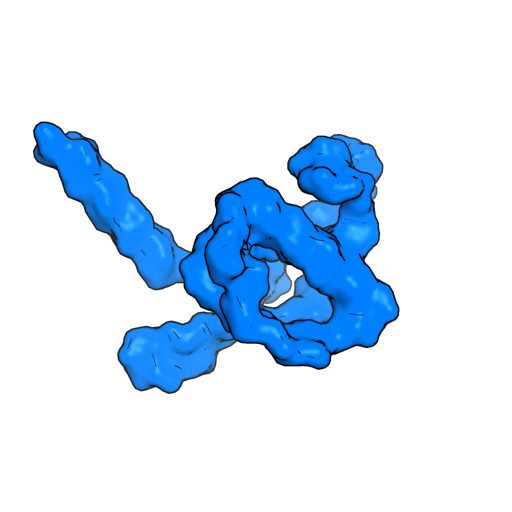Protein AF-A0A535FIF4-F1 (afdb_monomer_lite)

pLDDT: mean 92.01, std 7.75, range [62.53, 98.5]

Sequence (118 aa):
MIIDEPEMNLHPIAQVKIIEFLTTLVNAGLHILITTHSTYVVDHLGNLLEAYKCEKKDEIVDLFLLEREDSFIDQKLVSVYEVTENGTIENILGQNGDINWQTFSDVTEYVQRVHFEL

Structure (mmCIF, N/CA/C/O backbone):
data_AF-A0A535FIF4-F1
#
_entry.id   AF-A0A535FIF4-F1
#
loop_
_atom_site.group_PDB
_atom_site.id
_atom_site.type_symbol
_atom_site.label_atom_id
_atom_site.label_alt_id
_atom_site.label_comp_id
_atom_site.label_asym_id
_atom_site.label_entity_id
_atom_site.label_seq_id
_atom_site.pdbx_PDB_ins_code
_atom_site.Cartn_x
_atom_site.Cartn_y
_atom_site.Cartn_z
_atom_site.occupancy
_atom_site.B_iso_or_equiv
_atom_site.auth_seq_id
_atom_site.auth_comp_id
_atom_site.auth_asym_id
_atom_site.auth_atom_id
_atom_site.pdbx_PDB_model_num
ATOM 1 N N . MET A 1 1 ? -1.400 -16.429 -3.802 1.00 91.94 1 MET A N 1
ATOM 2 C CA . MET A 1 1 ? -2.007 -15.928 -5.056 1.00 91.94 1 MET A CA 1
ATOM 3 C C . MET A 1 1 ? -1.015 -14.964 -5.685 1.00 91.94 1 MET A C 1
ATOM 5 O O . MET A 1 1 ? -0.397 -14.226 -4.932 1.00 91.94 1 MET A O 1
ATOM 9 N N . ILE A 1 2 ? -0.810 -15.011 -7.001 1.00 96.38 2 ILE A N 1
ATOM 10 C CA . ILE A 1 2 ? 0.082 -14.086 -7.717 1.00 96.38 2 ILE A CA 1
ATOM 11 C C . ILE A 1 2 ? -0.765 -13.407 -8.791 1.00 96.38 2 ILE A C 1
ATOM 13 O O . ILE A 1 2 ? -1.460 -14.114 -9.523 1.00 96.38 2 ILE A O 1
ATOM 17 N N . ILE A 1 3 ? -0.757 -12.078 -8.836 1.00 96.44 3 ILE A N 1
ATOM 18 C CA . ILE A 1 3 ? -1.518 -11.283 -9.802 1.00 96.44 3 ILE A CA 1
ATOM 19 C C . ILE A 1 3 ? -0.542 -10.334 -10.486 1.00 96.44 3 ILE A C 1
ATOM 21 O O . ILE A 1 3 ? 0.123 -9.554 -9.813 1.00 96.44 3 ILE A O 1
ATOM 25 N N . ASP A 1 4 ? -0.447 -10.431 -11.805 1.00 96.19 4 ASP A N 1
ATOM 26 C CA . ASP A 1 4 ? 0.365 -9.515 -12.598 1.00 96.19 4 ASP A CA 1
ATOM 27 C C . ASP A 1 4 ? -0.475 -8.279 -12.932 1.00 96.19 4 ASP A C 1
ATOM 29 O O . ASP A 1 4 ? -1.605 -8.446 -13.397 1.00 96.19 4 ASP A O 1
ATOM 33 N N . GLU A 1 5 ? 0.040 -7.085 -12.632 1.00 95.88 5 GLU A N 1
ATOM 34 C CA . GLU A 1 5 ? -0.588 -5.781 -12.908 1.00 95.88 5 GLU A CA 1
ATOM 35 C C . GLU A 1 5 ? -2.117 -5.766 -12.672 1.00 95.88 5 GLU A C 1
ATOM 37 O O . GLU A 1 5 ? -2.902 -5.637 -13.623 1.00 95.88 5 GLU A O 1
ATOM 42 N N . PRO A 1 6 ? -2.598 -5.913 -11.417 1.00 95.69 6 PRO A N 1
ATOM 43 C CA . PRO A 1 6 ? -4.034 -5.919 -11.108 1.00 95.69 6 PRO A CA 1
ATOM 44 C C . PRO A 1 6 ? -4.767 -4.648 -11.574 1.00 95.69 6 PRO A C 1
ATOM 46 O O . PRO A 1 6 ? -5.993 -4.644 -11.688 1.00 95.69 6 PRO A O 1
ATOM 49 N N . GLU A 1 7 ? -4.033 -3.567 -11.836 1.00 95.69 7 GLU A N 1
ATOM 50 C CA . GLU A 1 7 ? -4.513 -2.302 -12.373 1.00 95.69 7 GLU A CA 1
ATOM 51 C C . GLU A 1 7 ? -4.757 -2.289 -13.889 1.00 95.69 7 GLU A C 1
ATOM 53 O O . GLU A 1 7 ? -5.339 -1.321 -14.393 1.00 95.69 7 GLU A O 1
ATOM 58 N N . MET A 1 8 ? -4.297 -3.297 -14.638 1.00 94.25 8 MET A N 1
ATOM 59 C CA . MET A 1 8 ? -4.269 -3.228 -16.098 1.00 94.25 8 MET A CA 1
ATOM 60 C C . MET A 1 8 ? -5.685 -3.034 -16.665 1.00 94.25 8 MET A C 1
ATOM 62 O O . MET A 1 8 ? -6.604 -3.807 -16.399 1.00 94.25 8 MET A O 1
ATOM 66 N N . ASN A 1 9 ? -5.861 -1.992 -17.485 1.00 94.56 9 ASN A N 1
ATOM 67 C CA . ASN A 1 9 ? -7.144 -1.535 -18.048 1.00 94.56 9 ASN A CA 1
ATOM 68 C C . ASN A 1 9 ? -8.167 -0.964 -17.042 1.00 94.56 9 ASN A C 1
ATOM 70 O O . ASN A 1 9 ? -9.303 -0.678 -17.432 1.00 94.56 9 ASN A O 1
ATOM 74 N N . LEU A 1 10 ? -7.801 -0.756 -15.774 1.00 94.94 10 LEU A N 1
ATOM 75 C CA . LEU A 1 10 ? -8.672 -0.114 -14.792 1.00 94.94 10 LEU A CA 1
ATOM 76 C C . LEU A 1 10 ? -8.533 1.410 -14.824 1.00 94.94 10 LEU A C 1
ATOM 78 O O . LEU A 1 10 ? -7.434 1.964 -14.878 1.00 94.94 10 LEU A O 1
ATOM 82 N N . HIS A 1 11 ? -9.671 2.098 -14.708 1.00 96.38 11 HIS A N 1
ATOM 83 C CA . HIS A 1 11 ? -9.698 3.531 -14.415 1.00 96.38 11 HIS A CA 1
ATOM 84 C C . HIS A 1 11 ? -8.964 3.811 -13.087 1.00 96.38 11 HIS A C 1
ATOM 86 O O . HIS A 1 11 ? -9.119 3.000 -12.171 1.00 96.38 11 HIS A O 1
ATOM 92 N N . PRO A 1 12 ? -8.258 4.949 -12.907 1.00 94.12 12 PRO A N 1
ATOM 93 C CA . PRO A 1 12 ? -7.493 5.241 -11.687 1.00 94.12 12 PRO A CA 1
ATOM 94 C C . PRO A 1 12 ? -8.251 4.976 -10.381 1.00 94.12 12 PRO A C 1
ATOM 96 O O . PRO A 1 12 ? -7.760 4.285 -9.497 1.00 94.12 12 PRO A O 1
ATOM 99 N N . ILE A 1 13 ? -9.513 5.411 -10.296 1.00 96.94 13 ILE A N 1
ATOM 100 C CA . ILE A 1 13 ? -10.350 5.169 -9.107 1.00 96.94 13 ILE A CA 1
ATOM 101 C C . ILE A 1 13 ? -10.581 3.677 -8.802 1.00 96.94 13 ILE A C 1
ATOM 103 O O . ILE A 1 13 ? -10.747 3.290 -7.651 1.00 96.94 13 ILE A O 1
ATOM 107 N N . ALA A 1 14 ? -10.613 2.827 -9.828 1.00 97.62 14 ALA A N 1
ATOM 108 C CA . ALA A 1 14 ? -10.759 1.387 -9.666 1.00 97.62 14 ALA A CA 1
ATOM 109 C C . ALA A 1 14 ? -9.434 0.726 -9.255 1.00 97.62 14 ALA A C 1
ATOM 111 O O . ALA A 1 14 ? -9.475 -0.262 -8.529 1.00 97.62 14 ALA A O 1
ATOM 112 N N . GLN A 1 15 ? -8.287 1.299 -9.641 1.00 97.56 15 GLN A N 1
ATOM 113 C CA . GLN A 1 15 ? -6.967 0.878 -9.150 1.00 97.56 15 GLN A CA 1
ATOM 114 C C . GLN A 1 15 ? -6.861 1.094 -7.634 1.00 97.56 15 GLN A C 1
ATOM 116 O O . GLN A 1 15 ? -6.454 0.205 -6.900 1.00 97.56 15 GLN A O 1
ATOM 121 N N . VAL A 1 16 ? -7.342 2.235 -7.142 1.00 97.81 16 VAL A N 1
ATOM 122 C CA . VAL A 1 16 ? -7.413 2.519 -5.700 1.00 97.81 16 VAL A CA 1
ATOM 123 C C . VAL A 1 16 ? -8.328 1.509 -4.987 1.00 97.81 16 VAL A C 1
ATOM 125 O O . VAL A 1 16 ? -7.926 0.884 -4.007 1.00 97.81 16 VAL A O 1
ATOM 128 N N . LYS A 1 17 ? -9.532 1.259 -5.528 1.00 98.06 17 LYS A N 1
ATOM 129 C CA . LYS A 1 17 ? -10.485 0.284 -4.957 1.00 98.06 17 LYS A CA 1
ATOM 130 C C . LYS A 1 17 ? -9.951 -1.144 -4.905 1.00 98.06 17 LYS A C 1
ATOM 132 O O . LYS A 1 17 ? -10.239 -1.853 -3.942 1.00 98.06 17 LYS A O 1
ATOM 137 N N . ILE A 1 18 ? -9.234 -1.600 -5.937 1.00 97.75 18 ILE A N 1
ATOM 138 C CA . ILE A 1 18 ? -8.726 -2.976 -5.946 1.00 97.75 18 ILE A CA 1
ATOM 139 C C . ILE A 1 18 ? -7.663 -3.171 -4.865 1.00 97.75 18 ILE A C 1
ATOM 141 O O . ILE A 1 18 ? -7.636 -4.236 -4.259 1.00 97.75 18 ILE A O 1
ATOM 145 N N . ILE A 1 19 ? -6.864 -2.151 -4.542 1.00 98.00 19 ILE A N 1
ATOM 146 C CA . ILE A 1 19 ? -5.892 -2.243 -3.448 1.00 98.00 19 ILE A CA 1
ATOM 147 C C . ILE A 1 19 ? -6.579 -2.362 -2.091 1.00 98.00 19 ILE A C 1
ATOM 149 O O . ILE A 1 19 ? -6.221 -3.268 -1.345 1.00 98.00 19 ILE A O 1
ATOM 153 N N . GLU A 1 20 ? -7.614 -1.564 -1.811 1.00 98.50 20 GLU A N 1
ATOM 154 C CA . GLU A 1 20 ? -8.404 -1.719 -0.576 1.00 98.50 20 GLU A CA 1
ATOM 155 C C . GLU A 1 20 ? -9.002 -3.128 -0.457 1.00 98.50 20 GLU A C 1
ATOM 157 O O . GLU A 1 20 ? -8.995 -3.740 0.607 1.00 98.50 20 GLU A O 1
ATOM 162 N N . PHE A 1 21 ? -9.487 -3.682 -1.571 1.00 98.31 21 PHE A N 1
ATOM 163 C CA . PHE A 1 21 ? -10.010 -5.043 -1.588 1.00 98.31 21 PHE A CA 1
ATOM 164 C C . PHE A 1 21 ? -8.917 -6.090 -1.325 1.00 98.31 21 PHE A C 1
ATOM 166 O O . PHE A 1 21 ? -9.118 -7.014 -0.535 1.00 98.31 21 PHE A O 1
ATOM 173 N N . LEU A 1 22 ? -7.757 -5.965 -1.973 1.00 98.25 22 LEU A N 1
ATOM 174 C CA . LEU A 1 22 ? -6.647 -6.900 -1.799 1.00 98.25 22 LEU A CA 1
ATOM 175 C C . LEU A 1 22 ? -6.094 -6.857 -0.370 1.00 98.25 22 LEU A C 1
ATOM 177 O O . LEU A 1 22 ? -5.817 -7.918 0.188 1.00 98.25 22 LEU A O 1
ATOM 181 N N . THR A 1 23 ? -5.980 -5.684 0.256 1.00 98.31 23 THR A N 1
ATOM 182 C CA . THR A 1 23 ? -5.534 -5.585 1.653 1.00 98.31 23 THR A CA 1
ATOM 183 C C . THR A 1 23 ? -6.550 -6.184 2.621 1.00 98.31 23 THR A C 1
ATOM 185 O O . THR A 1 23 ? -6.144 -6.905 3.533 1.00 98.31 23 THR A O 1
ATOM 188 N N . THR A 1 24 ? -7.858 -6.024 2.379 1.00 98.44 24 THR A N 1
ATOM 189 C CA . THR A 1 24 ? -8.897 -6.751 3.132 1.00 98.44 24 THR A CA 1
ATOM 190 C C . THR A 1 24 ? -8.704 -8.268 3.037 1.00 98.44 24 THR A C 1
ATOM 192 O O . THR A 1 24 ? -8.811 -8.974 4.040 1.00 98.44 24 THR A O 1
ATOM 195 N N . LEU A 1 25 ? -8.370 -8.799 1.855 1.00 98.19 25 LEU A N 1
ATOM 196 C CA . LEU A 1 25 ? -8.077 -10.228 1.697 1.00 98.19 25 LEU A CA 1
ATOM 197 C C . LEU A 1 25 ? -6.812 -10.654 2.455 1.00 98.19 25 LEU A C 1
ATOM 199 O O . LEU A 1 25 ? -6.798 -11.730 3.057 1.00 98.19 25 LEU A O 1
ATOM 203 N N . VAL A 1 26 ? -5.763 -9.828 2.454 1.00 98.25 26 VAL A N 1
ATOM 204 C CA . VAL A 1 26 ? -4.538 -10.098 3.223 1.00 98.25 26 VAL A CA 1
ATOM 205 C C . VAL A 1 26 ? -4.830 -10.133 4.721 1.00 98.25 26 VAL A C 1
ATOM 207 O O . VAL A 1 26 ? -4.429 -11.080 5.397 1.00 98.25 26 VAL A O 1
ATOM 210 N N . ASN A 1 27 ? -5.613 -9.180 5.229 1.00 98.19 27 ASN A N 1
ATOM 211 C CA . ASN A 1 27 ? -6.072 -9.163 6.619 1.00 98.19 27 ASN A CA 1
ATOM 212 C C . ASN A 1 27 ? -6.932 -10.390 6.974 1.00 98.19 27 ASN A C 1
ATOM 214 O O . ASN A 1 27 ? -6.900 -10.863 8.109 1.00 98.19 27 ASN A O 1
ATOM 218 N N . ALA A 1 28 ? -7.644 -10.967 6.000 1.00 97.75 28 ALA A N 1
ATOM 219 C CA . ALA A 1 28 ? -8.368 -12.231 6.151 1.00 97.75 28 ALA A CA 1
ATOM 220 C C . ALA A 1 28 ? -7.467 -13.488 6.082 1.00 97.75 28 ALA A C 1
ATOM 222 O O . ALA A 1 28 ? -7.968 -14.612 6.171 1.00 97.75 28 ALA A O 1
ATOM 223 N N . GLY A 1 29 ? -6.148 -13.324 5.940 1.00 97.56 29 GLY A N 1
ATOM 224 C CA . GLY A 1 29 ? -5.153 -14.399 5.964 1.00 97.56 29 GLY A CA 1
ATOM 225 C C . GLY A 1 29 ? -4.678 -14.879 4.591 1.00 97.56 29 GLY A C 1
ATOM 226 O O . GLY A 1 29 ? -4.013 -15.914 4.509 1.00 97.56 29 GLY A O 1
ATOM 227 N N . LEU A 1 30 ? -5.007 -14.177 3.500 1.00 98.00 30 LEU A N 1
ATOM 228 C CA . LEU A 1 30 ? -4.505 -14.535 2.173 1.00 98.00 30 LEU A CA 1
ATOM 229 C C . LEU A 1 30 ? -3.099 -13.972 1.942 1.00 98.00 30 LEU A C 1
ATOM 231 O O . LEU A 1 30 ? -2.815 -12.809 2.192 1.00 98.00 30 LEU A O 1
ATOM 235 N N . HIS A 1 31 ? -2.231 -14.789 1.349 1.00 97.62 31 HIS A N 1
ATOM 236 C CA . HIS A 1 31 ? -0.931 -14.336 0.861 1.00 97.62 31 HIS A CA 1
ATOM 237 C C . HIS A 1 31 ? -1.031 -13.971 -0.623 1.00 97.62 31 HIS A C 1
ATOM 239 O O . HIS A 1 31 ? -1.307 -14.835 -1.473 1.00 97.62 31 HIS A O 1
ATOM 245 N N . ILE A 1 32 ? -0.806 -12.695 -0.929 1.00 97.81 32 ILE A N 1
ATOM 246 C CA . ILE A 1 32 ? -0.932 -12.120 -2.269 1.00 97.81 32 ILE A CA 1
ATOM 247 C C . ILE A 1 32 ? 0.405 -11.491 -2.659 1.00 97.81 32 ILE A C 1
ATOM 249 O O . ILE A 1 32 ? 0.997 -10.753 -1.880 1.00 97.81 32 ILE A O 1
ATOM 253 N N . LEU A 1 33 ? 0.874 -11.806 -3.863 1.00 97.81 33 LEU A N 1
ATOM 254 C CA . LEU A 1 33 ? 1.987 -11.131 -4.519 1.00 97.81 33 LEU A CA 1
ATOM 255 C C . LEU A 1 33 ? 1.430 -10.400 -5.738 1.00 97.81 33 LEU A C 1
ATOM 257 O O . LEU A 1 33 ? 0.738 -11.024 -6.546 1.00 97.81 33 LEU A O 1
ATOM 261 N N . ILE A 1 34 ? 1.739 -9.111 -5.860 1.00 97.31 34 ILE A N 1
ATOM 262 C CA . ILE A 1 34 ? 1.376 -8.299 -7.021 1.00 97.31 34 ILE A CA 1
ATOM 263 C C . ILE A 1 34 ? 2.613 -7.645 -7.628 1.00 97.31 34 ILE A C 1
ATOM 265 O O . ILE A 1 34 ? 3.575 -7.351 -6.918 1.00 97.31 34 ILE A O 1
ATOM 269 N N . THR A 1 35 ? 2.568 -7.413 -8.930 1.00 95.69 35 THR A N 1
ATOM 270 C CA . THR A 1 35 ? 3.447 -6.485 -9.650 1.00 95.69 35 THR A CA 1
ATOM 271 C C . THR A 1 35 ? 2.624 -5.257 -10.013 1.00 95.69 35 THR A C 1
ATOM 273 O O . THR A 1 35 ? 1.412 -5.356 -10.191 1.00 95.69 35 THR A O 1
ATOM 276 N N . THR A 1 36 ? 3.250 -4.087 -10.067 1.00 93.94 36 THR A N 1
ATOM 277 C CA . THR A 1 36 ? 2.549 -2.859 -10.441 1.00 93.94 36 THR A CA 1
ATOM 278 C C . THR A 1 36 ? 3.527 -1.834 -10.993 1.00 93.94 36 THR A C 1
ATOM 280 O O . THR A 1 36 ? 4.674 -1.749 -10.548 1.00 93.94 36 THR A O 1
ATOM 283 N N . HIS A 1 37 ? 3.047 -1.034 -11.938 1.00 90.06 37 HIS A N 1
ATOM 284 C CA . HIS A 1 37 ? 3.697 0.202 -12.380 1.00 90.06 37 HIS A CA 1
ATOM 285 C C . HIS A 1 37 ? 2.882 1.443 -11.988 1.00 90.06 37 HIS A C 1
ATOM 287 O O . HIS A 1 37 ? 3.218 2.563 -12.376 1.00 90.06 37 HIS A O 1
ATOM 293 N N . SER A 1 38 ? 1.788 1.256 -11.247 1.00 91.12 38 SER A N 1
ATOM 294 C CA . SER A 1 38 ? 0.858 2.315 -10.889 1.00 91.12 38 SER A CA 1
ATOM 295 C C . SER A 1 38 ? 1.276 3.022 -9.608 1.00 91.12 38 SER A C 1
ATOM 297 O O . SER A 1 38 ? 1.280 2.440 -8.523 1.00 91.12 38 SER A O 1
ATOM 299 N N . THR A 1 39 ? 1.524 4.326 -9.715 1.00 89.00 39 THR A N 1
ATOM 300 C CA . THR A 1 39 ? 1.720 5.181 -8.538 1.00 89.00 39 THR A CA 1
ATOM 301 C C . THR A 1 39 ? 0.472 5.213 -7.660 1.00 89.00 39 THR A C 1
ATOM 303 O O . THR A 1 39 ? 0.592 5.177 -6.444 1.00 89.00 39 THR A O 1
ATOM 306 N N . TYR A 1 40 ? -0.734 5.146 -8.242 1.00 93.00 40 TYR A N 1
ATOM 307 C CA . TYR A 1 40 ? -1.981 5.094 -7.470 1.00 93.00 40 TYR A CA 1
ATOM 308 C C . TYR A 1 40 ? -2.048 3.883 -6.537 1.00 93.00 40 TYR A C 1
ATOM 310 O O . TYR A 1 40 ? -2.593 3.988 -5.441 1.00 93.00 40 TYR A O 1
ATOM 318 N N . VAL A 1 41 ? -1.510 2.736 -6.965 1.00 95.06 41 VAL A N 1
ATOM 319 C CA . VAL A 1 41 ? -1.460 1.522 -6.142 1.00 95.06 41 VAL A CA 1
ATOM 320 C C . VAL A 1 41 ? -0.528 1.719 -4.951 1.00 95.06 41 VAL A C 1
ATOM 322 O O . VAL A 1 41 ? -0.907 1.434 -3.816 1.00 95.06 41 VAL A O 1
ATOM 325 N N . VAL A 1 42 ? 0.678 2.217 -5.212 1.00 93.56 42 VAL A N 1
ATOM 326 C CA . VAL A 1 42 ? 1.727 2.403 -4.204 1.00 93.56 42 VAL A CA 1
ATOM 327 C C . VAL A 1 42 ? 1.339 3.487 -3.201 1.00 93.56 42 VAL A C 1
ATOM 329 O O . VAL A 1 42 ? 1.381 3.249 -1.994 1.00 93.56 42 VAL A O 1
ATOM 332 N N . ASP A 1 43 ? 0.907 4.649 -3.689 1.00 92.69 43 ASP A N 1
ATOM 333 C CA . ASP A 1 43 ? 0.512 5.787 -2.858 1.00 92.69 43 ASP A CA 1
ATOM 334 C C . ASP A 1 43 ? -0.669 5.409 -1.959 1.00 92.69 43 ASP A C 1
ATOM 336 O O . ASP A 1 43 ? -0.680 5.706 -0.762 1.00 92.69 43 ASP A O 1
ATOM 340 N N . HIS A 1 44 ? -1.655 4.689 -2.508 1.00 96.44 44 HIS A N 1
ATOM 341 C CA . HIS A 1 44 ? -2.812 4.274 -1.720 1.00 96.44 44 HIS A CA 1
ATOM 342 C C . HIS A 1 44 ? -2.498 3.155 -0.730 1.00 96.44 44 HIS A C 1
ATOM 344 O O . HIS A 1 44 ? -3.049 3.147 0.368 1.00 96.44 44 HIS A O 1
ATOM 350 N N . LEU A 1 45 ? -1.573 2.248 -1.055 1.00 97.19 45 LEU A N 1
ATOM 351 C CA . LEU A 1 45 ? -1.034 1.314 -0.066 1.00 97.19 45 LEU A CA 1
ATOM 352 C C . LEU A 1 45 ? -0.399 2.074 1.110 1.00 97.19 45 LEU A C 1
ATOM 354 O O . LEU A 1 45 ? -0.632 1.707 2.262 1.00 97.19 45 LEU A O 1
ATOM 358 N N . GLY A 1 46 ? 0.325 3.163 0.836 1.00 95.69 46 GLY A N 1
ATOM 359 C CA . GLY A 1 46 ? 0.826 4.091 1.854 1.00 95.69 46 GLY A CA 1
ATOM 360 C C . GLY A 1 46 ? -0.291 4.666 2.732 1.00 95.69 46 GLY A C 1
ATOM 361 O O . GLY A 1 46 ? -0.211 4.591 3.958 1.00 95.69 46 GLY A O 1
ATOM 362 N N . ASN A 1 47 ? -1.381 5.153 2.129 1.00 96.31 47 ASN A N 1
ATOM 363 C CA . ASN A 1 47 ? -2.543 5.657 2.875 1.00 96.31 47 ASN A CA 1
ATOM 364 C C . ASN A 1 47 ? -3.157 4.593 3.799 1.00 96.31 47 ASN A C 1
ATOM 366 O O . ASN A 1 47 ? -3.520 4.897 4.934 1.00 96.31 47 ASN A O 1
ATOM 370 N N . LEU A 1 48 ? -3.259 3.343 3.337 1.00 97.81 48 LEU A N 1
ATOM 371 C CA . LEU A 1 48 ? -3.803 2.231 4.127 1.00 97.81 48 LEU A CA 1
ATOM 372 C C . LEU A 1 48 ? -2.890 1.844 5.300 1.00 97.81 48 LEU A C 1
ATOM 374 O O . LEU A 1 48 ? -3.389 1.494 6.373 1.00 97.81 48 LEU A O 1
ATOM 378 N N . LEU A 1 49 ? -1.569 1.927 5.114 1.00 97.06 49 LEU A N 1
ATOM 379 C CA . LEU A 1 49 ? -0.575 1.729 6.174 1.00 97.06 49 LEU A CA 1
ATOM 380 C C . LEU A 1 49 ? -0.652 2.838 7.233 1.00 97.06 49 LEU A C 1
ATOM 382 O O . LEU A 1 49 ? -0.570 2.555 8.429 1.00 97.06 49 LEU A O 1
ATOM 386 N N . GLU A 1 50 ? -0.821 4.095 6.817 1.00 95.88 50 GLU A N 1
ATOM 387 C CA . GLU A 1 50 ? -1.008 5.229 7.731 1.00 95.88 50 GLU A CA 1
ATOM 388 C C . GLU A 1 50 ? -2.333 5.130 8.494 1.00 95.88 50 GLU A C 1
ATOM 390 O O . GLU A 1 50 ? -2.353 5.250 9.721 1.00 95.88 50 GLU A O 1
ATOM 395 N N . ALA A 1 51 ? -3.431 4.804 7.808 1.00 97.00 51 ALA A N 1
ATOM 396 C CA . ALA A 1 51 ? -4.740 4.625 8.432 1.00 97.00 51 ALA A CA 1
ATOM 397 C C . ALA A 1 51 ? -4.742 3.523 9.500 1.00 97.00 51 ALA A C 1
ATOM 399 O O . ALA A 1 51 ? -5.399 3.653 10.535 1.00 97.00 51 ALA A O 1
ATOM 400 N N . TYR A 1 52 ? -3.948 2.464 9.314 1.00 97.12 52 TYR A N 1
ATOM 401 C CA . TYR A 1 52 ? -3.798 1.418 10.323 1.00 97.12 52 TYR A CA 1
ATOM 402 C C . TYR A 1 52 ? -3.194 1.931 11.643 1.00 97.12 52 TYR A C 1
ATOM 404 O O . TYR A 1 52 ? -3.523 1.399 12.710 1.00 97.12 52 TYR A O 1
ATOM 412 N N . LYS A 1 53 ? -2.345 2.967 11.591 1.00 94.62 53 LYS A N 1
ATOM 413 C CA . LYS A 1 53 ? -1.688 3.578 12.761 1.00 94.62 53 LYS A CA 1
ATOM 414 C C . LYS A 1 53 ? -2.562 4.616 13.465 1.00 94.62 53 LYS A C 1
ATOM 416 O O . LYS A 1 53 ? -2.276 4.959 14.611 1.00 94.62 53 LYS A O 1
ATOM 421 N N . CYS A 1 54 ? -3.608 5.124 12.815 1.00 94.88 54 CYS A N 1
ATOM 422 C CA . CYS A 1 54 ? -4.510 6.100 13.416 1.00 94.88 54 CYS A CA 1
ATOM 423 C C . CYS A 1 54 ? -5.293 5.499 14.596 1.00 94.88 54 CYS A C 1
ATOM 425 O O . CYS A 1 54 ? -5.807 4.386 14.517 1.00 94.88 54 CYS A O 1
ATOM 427 N N . GLU A 1 55 ? -5.436 6.262 15.686 1.00 93.12 55 GLU A N 1
ATOM 428 C CA . GLU A 1 55 ? -6.223 5.840 16.858 1.00 93.12 55 GLU A CA 1
ATOM 429 C C . GLU A 1 55 ? -7.739 5.891 16.599 1.00 93.12 55 GLU A C 1
ATOM 431 O O . GLU A 1 55 ? -8.492 5.072 17.116 1.00 93.12 55 GLU A O 1
ATOM 436 N N . LYS A 1 56 ? -8.189 6.852 15.785 1.00 94.00 56 LYS A N 1
ATOM 437 C CA . LYS A 1 56 ? -9.603 7.137 15.493 1.00 94.00 56 LYS A CA 1
ATOM 438 C C . LYS A 1 56 ? -9.997 6.628 14.105 1.00 94.00 56 LYS A C 1
ATOM 440 O O . LYS A 1 56 ? -10.348 7.412 13.229 1.00 94.00 56 LYS A O 1
ATOM 445 N N . LYS A 1 57 ? -9.902 5.316 13.890 1.00 93.25 57 LYS A N 1
ATOM 446 C CA . LYS A 1 57 ? -10.175 4.685 12.583 1.00 93.25 57 LYS A CA 1
ATOM 447 C C . LYS A 1 57 ? -11.601 4.927 12.088 1.00 93.25 57 LYS A C 1
ATOM 449 O O . LYS A 1 57 ? -11.791 5.226 10.913 1.00 93.25 57 LYS A O 1
ATOM 454 N N . ASP A 1 58 ? -12.566 4.913 13.004 1.00 91.62 58 ASP A N 1
ATOM 455 C CA . ASP A 1 58 ? -13.974 5.205 12.713 1.00 91.62 58 ASP A CA 1
ATOM 456 C C . ASP A 1 58 ? -14.202 6.617 12.140 1.00 91.62 58 ASP A C 1
ATOM 458 O O . ASP A 1 58 ? -15.173 6.833 11.424 1.00 91.62 58 ASP A O 1
ATOM 462 N N . GLU A 1 59 ? -13.325 7.586 12.442 1.00 94.38 59 GLU A N 1
ATOM 463 C CA . GLU A 1 59 ? -13.444 8.974 11.962 1.00 94.38 59 GLU A CA 1
ATOM 464 C C . GLU A 1 59 ? -12.848 9.184 10.561 1.00 94.38 59 GLU A C 1
ATOM 466 O O . GLU A 1 59 ? -13.036 10.253 9.989 1.00 94.38 59 GLU A O 1
ATOM 471 N N . ILE A 1 60 ? -12.094 8.210 10.036 1.00 96.50 60 ILE A N 1
ATOM 472 C CA . ILE A 1 60 ? -11.401 8.320 8.740 1.00 96.50 60 ILE A CA 1
ATOM 473 C C . ILE A 1 60 ? -11.861 7.280 7.719 1.00 96.50 60 ILE A C 1
ATOM 475 O O . ILE A 1 60 ? -11.443 7.337 6.566 1.00 96.50 60 ILE A O 1
ATOM 479 N N . VAL A 1 61 ? -12.674 6.302 8.126 1.00 96.75 61 VAL A N 1
ATOM 480 C CA . VAL A 1 61 ? -13.088 5.183 7.267 1.00 96.75 61 VAL A CA 1
ATOM 481 C C . VAL A 1 61 ? -13.869 5.644 6.035 1.00 96.75 61 VAL A C 1
ATOM 483 O O . VAL A 1 61 ? -13.720 5.062 4.965 1.00 96.75 61 VAL A O 1
ATOM 486 N N . ASP A 1 62 ? -14.631 6.728 6.159 1.00 96.75 62 ASP A N 1
ATOM 487 C CA . ASP A 1 62 ? -15.421 7.360 5.099 1.00 96.75 62 ASP A CA 1
ATOM 488 C C . ASP A 1 62 ? -14.574 8.116 4.058 1.00 96.75 62 ASP A C 1
ATOM 490 O O . ASP A 1 62 ? -15.073 8.471 2.990 1.00 96.75 62 ASP A O 1
ATOM 494 N N . LEU A 1 63 ? -13.279 8.327 4.324 1.00 96.88 63 LEU A N 1
ATOM 495 C CA . LEU A 1 63 ? -12.329 8.865 3.343 1.00 96.88 63 LEU A CA 1
ATOM 496 C C . LEU A 1 63 ? -11.902 7.818 2.298 1.00 96.88 63 LEU A C 1
ATOM 498 O O . LEU A 1 63 ? -11.377 8.186 1.245 1.00 96.88 63 LEU A O 1
ATOM 502 N N . PHE A 1 64 ? -12.104 6.527 2.582 1.00 97.44 64 PHE A N 1
ATOM 503 C CA . PHE A 1 64 ? -11.704 5.404 1.730 1.00 97.44 64 PHE A CA 1
ATOM 504 C C . PHE A 1 64 ? -12.855 4.931 0.842 1.00 97.44 64 PHE A C 1
ATOM 506 O O . PHE A 1 64 ? -14.028 5.065 1.177 1.00 97.44 64 PHE A O 1
ATOM 513 N N . LEU A 1 65 ? -12.540 4.349 -0.315 1.00 97.56 65 LEU A N 1
ATOM 514 C CA . LEU A 1 65 ? -13.531 4.110 -1.368 1.00 97.56 65 LEU A CA 1
ATOM 515 C C . LEU A 1 65 ? -14.466 2.928 -1.107 1.00 97.56 65 LEU A C 1
ATOM 517 O O . LEU A 1 65 ? -15.551 2.874 -1.695 1.00 97.56 65 LEU A O 1
ATOM 521 N N . LEU A 1 66 ? -14.024 1.949 -0.323 1.00 97.56 66 LEU A N 1
ATOM 522 C CA . LEU A 1 66 ? -14.840 0.834 0.142 1.00 97.56 66 LEU A CA 1
ATOM 523 C C . LEU A 1 66 ? -15.489 1.123 1.495 1.00 97.56 66 LEU A C 1
ATOM 525 O O . LEU A 1 66 ? -16.384 0.372 1.873 1.00 97.56 66 LEU A O 1
ATOM 529 N N . GLU A 1 67 ? -15.060 2.178 2.195 1.00 97.25 67 GLU A N 1
ATOM 530 C CA . GLU A 1 67 ? -15.538 2.542 3.533 1.00 97.25 67 GLU A CA 1
ATOM 531 C C . GLU A 1 67 ? -15.399 1.376 4.531 1.00 97.25 67 GLU A C 1
ATOM 533 O O . GLU A 1 67 ? -16.325 1.014 5.261 1.00 97.25 67 GLU A O 1
ATOM 538 N N . ARG A 1 68 ? -14.223 0.731 4.535 1.00 96.50 68 ARG A N 1
ATOM 539 C CA . ARG A 1 68 ? -13.944 -0.455 5.356 1.00 96.50 68 ARG A CA 1
ATOM 540 C C . ARG A 1 68 ? -12.676 -0.308 6.181 1.00 96.50 68 ARG A C 1
ATOM 542 O O . ARG A 1 68 ? -11.580 -0.302 5.629 1.00 96.50 68 ARG A O 1
ATOM 549 N N . GLU A 1 69 ? -12.815 -0.327 7.504 1.00 96.56 69 GLU A N 1
ATOM 550 C CA . GLU A 1 69 ? -11.665 -0.334 8.419 1.00 96.56 69 GLU A CA 1
ATOM 551 C C . GLU A 1 69 ? -10.786 -1.579 8.221 1.00 96.56 69 GLU A C 1
ATOM 553 O O . GLU A 1 69 ? -9.564 -1.502 8.307 1.00 96.56 69 GLU A O 1
ATOM 558 N N . ASP A 1 70 ? -11.380 -2.728 7.885 1.00 96.94 70 ASP A N 1
ATOM 559 C CA . ASP A 1 70 ? -10.632 -3.971 7.662 1.00 96.94 70 ASP A CA 1
ATOM 560 C C . ASP A 1 70 ? -9.796 -3.980 6.369 1.00 96.94 70 ASP A C 1
ATOM 562 O O . ASP A 1 70 ? -9.108 -4.964 6.096 1.00 96.94 70 ASP A O 1
ATOM 566 N N . SER A 1 71 ? -9.821 -2.898 5.585 1.00 97.62 71 SER A N 1
ATOM 567 C CA . SER A 1 71 ? -8.862 -2.650 4.502 1.00 97.62 71 SER A CA 1
ATOM 568 C C . SER A 1 71 ? -7.547 -2.031 4.996 1.00 97.62 71 SER A C 1
ATOM 570 O O . SER A 1 71 ? -6.533 -2.124 4.302 1.00 97.62 71 SER A O 1
ATOM 572 N N . PHE A 1 72 ? -7.523 -1.436 6.195 1.00 98.19 72 PHE A N 1
ATOM 573 C CA . PHE A 1 72 ? -6.317 -0.841 6.774 1.00 98.19 72 PHE A CA 1
ATOM 574 C C . PHE A 1 72 ? -5.347 -1.949 7.168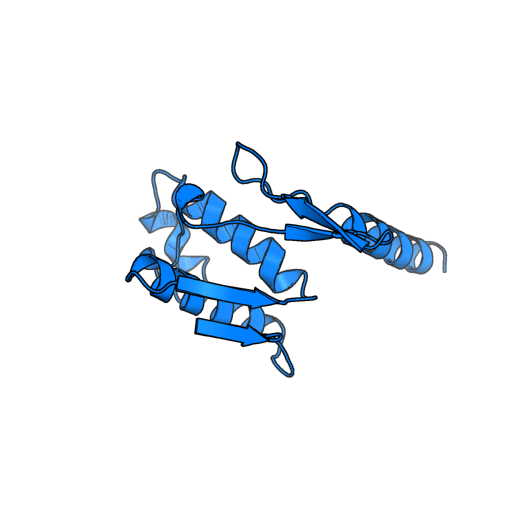 1.00 98.19 72 PHE A C 1
ATOM 576 O O . PHE A 1 72 ? -5.729 -2.911 7.838 1.00 98.19 72 PHE A O 1
ATOM 583 N N . ILE A 1 73 ? -4.087 -1.837 6.755 1.00 97.81 73 ILE A N 1
ATOM 584 C CA . ILE A 1 73 ? -3.148 -2.960 6.800 1.00 97.81 73 ILE A CA 1
ATOM 585 C C . ILE A 1 73 ? -1.949 -2.669 7.701 1.00 97.81 73 ILE A C 1
ATOM 587 O O . ILE A 1 73 ? -1.356 -1.595 7.646 1.00 97.81 73 ILE A O 1
ATOM 591 N N . ASP A 1 74 ? -1.585 -3.642 8.542 1.00 97.31 74 ASP A N 1
ATOM 592 C CA . ASP A 1 74 ? -0.371 -3.564 9.357 1.00 97.31 74 ASP A CA 1
ATOM 593 C C . ASP A 1 74 ? 0.856 -3.689 8.452 1.00 97.31 74 ASP A C 1
ATOM 595 O O . ASP A 1 74 ? 0.960 -4.616 7.644 1.00 97.31 74 ASP A O 1
ATOM 599 N N . GLN A 1 75 ? 1.834 -2.811 8.646 1.00 96.06 75 GLN A N 1
ATOM 600 C CA . GLN A 1 75 ? 3.116 -2.864 7.952 1.00 96.06 75 GLN A CA 1
ATOM 601 C C . GLN A 1 75 ? 3.803 -4.233 8.066 1.00 96.06 75 GLN A C 1
ATOM 603 O O . GLN A 1 75 ? 4.489 -4.659 7.142 1.00 96.06 75 GLN A O 1
ATOM 608 N N . LYS A 1 76 ? 3.594 -4.969 9.164 1.00 96.12 76 LYS A N 1
ATOM 609 C CA . LYS A 1 76 ? 4.154 -6.319 9.357 1.00 96.12 76 LYS A CA 1
ATOM 610 C C . LYS A 1 76 ? 3.648 -7.351 8.348 1.00 96.12 76 LYS A C 1
ATOM 612 O O . LYS A 1 76 ? 4.273 -8.399 8.204 1.00 96.12 76 LYS A O 1
ATOM 617 N N . LEU A 1 77 ? 2.513 -7.091 7.704 1.00 97.00 77 LEU A N 1
ATOM 618 C CA . LEU A 1 77 ? 1.908 -7.971 6.704 1.00 97.00 77 LEU A CA 1
ATOM 619 C C . LEU A 1 77 ? 2.327 -7.610 5.275 1.00 97.00 77 LEU A C 1
ATOM 621 O O . LEU A 1 77 ? 1.964 -8.319 4.338 1.00 97.00 77 LEU A O 1
ATOM 625 N N . VAL A 1 78 ? 3.083 -6.524 5.102 1.00 96.62 78 VAL A N 1
ATOM 626 C CA . VAL A 1 78 ? 3.399 -5.937 3.801 1.00 96.62 78 VAL A CA 1
ATOM 627 C C . VAL A 1 78 ? 4.907 -5.910 3.588 1.00 96.62 78 VAL A C 1
ATOM 629 O O . VAL A 1 78 ? 5.708 -5.728 4.501 1.00 96.62 78 VAL A O 1
ATOM 632 N N . SER A 1 79 ? 5.321 -6.103 2.344 1.00 95.44 79 SER A N 1
ATOM 633 C CA . SER A 1 79 ? 6.681 -5.831 1.893 1.00 95.44 79 SER A CA 1
ATOM 634 C C . SER A 1 79 ? 6.597 -5.2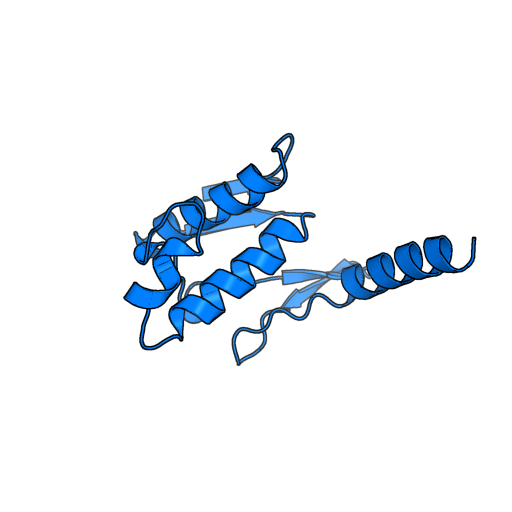46 0.493 1.00 95.44 79 SER A C 1
ATOM 636 O O . SER A 1 79 ? 5.806 -5.724 -0.320 1.00 95.44 79 SER A O 1
ATOM 638 N N . VAL A 1 80 ? 7.382 -4.204 0.229 1.00 95.19 80 VAL A N 1
ATOM 639 C CA . VAL A 1 80 ? 7.363 -3.480 -1.045 1.00 95.19 80 VAL A CA 1
ATOM 640 C C . VAL A 1 80 ? 8.774 -3.471 -1.602 1.00 95.19 80 VAL A C 1
ATOM 642 O O . VAL A 1 80 ? 9.718 -3.110 -0.899 1.00 95.19 80 VAL A O 1
ATOM 645 N N . TYR A 1 81 ? 8.914 -3.891 -2.854 1.00 93.88 81 TYR A N 1
ATOM 646 C CA . TYR A 1 81 ? 10.204 -4.010 -3.513 1.00 93.88 81 TYR A CA 1
ATOM 647 C C . TYR A 1 81 ? 10.200 -3.247 -4.832 1.00 93.88 81 TYR A C 1
ATOM 649 O O . TYR A 1 81 ? 9.253 -3.365 -5.607 1.00 93.88 81 TYR A O 1
ATOM 657 N N . GLU A 1 82 ? 11.278 -2.518 -5.092 1.00 91.44 82 GLU A N 1
ATOM 658 C CA . GLU A 1 82 ? 11.546 -1.873 -6.373 1.00 91.44 82 GLU A CA 1
ATOM 659 C C . GLU A 1 82 ? 12.615 -2.662 -7.129 1.00 91.44 82 GLU A C 1
ATOM 661 O O . GLU A 1 82 ? 13.588 -3.142 -6.541 1.00 91.44 82 GLU A O 1
ATOM 666 N N . V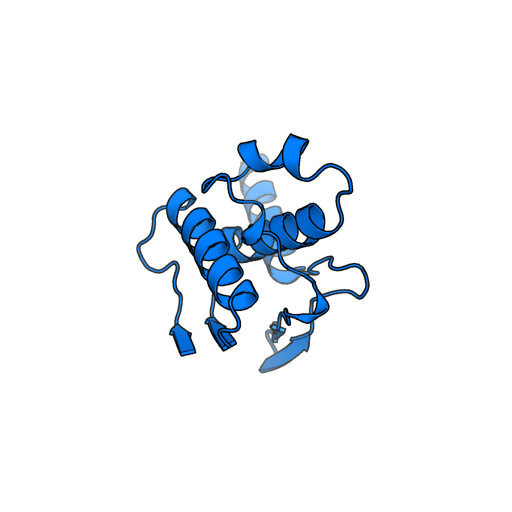AL A 1 83 ? 12.429 -2.791 -8.444 1.00 89.31 83 VAL A N 1
ATOM 667 C CA . VAL A 1 83 ? 13.475 -3.261 -9.354 1.00 89.31 83 VAL A CA 1
ATOM 668 C C . VAL A 1 83 ? 14.178 -2.031 -9.916 1.00 89.31 83 VAL A C 1
ATOM 670 O O . VAL A 1 83 ? 13.579 -1.273 -10.675 1.00 89.31 83 VAL A O 1
ATOM 673 N N . THR A 1 84 ? 15.437 -1.829 -9.537 1.00 85.00 84 THR A N 1
ATOM 674 C CA . THR A 1 84 ? 16.221 -0.662 -9.957 1.00 85.00 84 THR A CA 1
ATOM 675 C C . THR A 1 84 ? 16.637 -0.759 -11.426 1.00 85.00 84 THR A C 1
ATOM 677 O O . THR A 1 84 ? 16.643 -1.839 -12.024 1.00 85.00 84 THR A O 1
ATOM 680 N N . GLU A 1 85 ? 17.096 0.357 -11.998 1.00 80.81 85 GLU A N 1
ATOM 681 C CA . GLU A 1 85 ? 17.637 0.407 -13.367 1.00 80.81 85 GLU A CA 1
ATOM 682 C C . GLU A 1 85 ? 18.804 -0.571 -13.600 1.00 80.81 85 GLU A C 1
ATOM 684 O O . GLU A 1 85 ? 19.002 -1.064 -14.710 1.00 80.81 85 GLU A O 1
ATOM 689 N N . ASN A 1 86 ? 19.557 -0.899 -12.546 1.00 86.31 86 ASN A N 1
ATOM 690 C CA . ASN A 1 86 ? 20.680 -1.837 -12.608 1.00 86.31 86 ASN A CA 1
ATOM 691 C C . ASN A 1 86 ? 20.244 -3.308 -12.470 1.00 86.31 86 ASN A C 1
ATOM 693 O O . ASN A 1 86 ? 21.094 -4.201 -12.428 1.00 86.31 86 ASN A O 1
ATOM 697 N N . GLY A 1 87 ? 18.937 -3.573 -12.375 1.00 86.38 87 GLY A N 1
ATOM 698 C CA . GLY A 1 87 ? 18.369 -4.907 -12.193 1.00 86.38 87 GLY A CA 1
ATOM 699 C C . GLY A 1 87 ? 18.516 -5.462 -10.774 1.00 86.38 87 GLY A C 1
ATOM 700 O O . GLY A 1 87 ? 18.383 -6.672 -10.583 1.00 86.38 87 GLY A O 1
ATOM 701 N N . THR A 1 88 ? 18.813 -4.618 -9.780 1.00 89.38 88 THR A N 1
ATOM 702 C CA . THR A 1 88 ? 18.795 -5.016 -8.362 1.00 89.38 88 THR A CA 1
ATOM 703 C C . THR A 1 88 ? 17.387 -4.897 -7.792 1.00 89.38 88 THR A C 1
ATOM 705 O O . THR A 1 88 ? 16.564 -4.152 -8.313 1.00 89.38 88 THR A O 1
ATOM 708 N N . ILE A 1 89 ? 17.104 -5.651 -6.727 1.00 91.62 89 ILE A N 1
ATOM 709 C CA . ILE A 1 89 ? 15.830 -5.579 -6.005 1.00 91.62 89 ILE A CA 1
ATOM 710 C C . ILE A 1 89 ? 16.101 -4.965 -4.638 1.00 91.62 89 ILE A C 1
ATOM 712 O O . ILE A 1 89 ? 16.915 -5.495 -3.877 1.00 91.62 89 ILE A O 1
ATOM 716 N N . GLU A 1 90 ? 15.409 -3.879 -4.321 1.00 91.12 90 GLU A N 1
ATOM 717 C CA . GLU A 1 90 ? 15.567 -3.147 -3.066 1.00 91.12 90 GLU A CA 1
ATOM 718 C C . GLU A 1 90 ? 14.233 -3.070 -2.326 1.00 91.12 90 GLU A C 1
ATOM 720 O O . GLU A 1 90 ? 13.182 -2.902 -2.937 1.00 91.12 90 GLU A O 1
ATOM 725 N N . ASN A 1 91 ? 14.262 -3.249 -1.001 1.00 91.88 91 ASN A N 1
ATOM 726 C CA . ASN A 1 91 ? 13.077 -3.032 -0.175 1.00 91.88 91 ASN A CA 1
ATOM 727 C C . ASN A 1 91 ? 12.935 -1.533 0.079 1.00 91.88 91 ASN A C 1
ATOM 729 O O . ASN A 1 91 ? 13.829 -0.923 0.666 1.00 91.88 91 ASN A O 1
ATOM 733 N N . ILE A 1 92 ? 11.805 -0.979 -0.339 1.00 92.12 92 ILE A N 1
ATOM 734 C CA . ILE A 1 92 ? 11.519 0.455 -0.267 1.00 92.12 92 ILE A CA 1
ATOM 735 C C . ILE A 1 92 ? 10.493 0.807 0.817 1.00 92.12 92 ILE A C 1
ATOM 737 O O . ILE A 1 92 ? 10.124 1.969 0.959 1.00 92.12 92 ILE A O 1
ATOM 741 N N . LEU A 1 93 ? 10.035 -0.172 1.601 1.00 92.81 93 LEU A N 1
ATOM 742 C CA . LEU A 1 93 ? 9.196 0.063 2.774 1.00 92.81 93 LEU A CA 1
ATOM 743 C C . LEU A 1 93 ? 10.083 0.413 3.979 1.00 92.81 93 LEU A C 1
ATOM 745 O O . LEU A 1 93 ? 10.757 -0.447 4.554 1.00 92.81 93 LEU A O 1
ATOM 749 N N . GLY A 1 94 ? 10.074 1.686 4.364 1.00 88.75 94 GLY A N 1
ATOM 750 C CA . GLY A 1 94 ? 10.794 2.229 5.509 1.00 88.75 94 GLY A CA 1
ATOM 751 C C . GLY A 1 94 ? 10.295 1.669 6.840 1.00 88.75 94 GLY A C 1
ATOM 752 O O . GLY A 1 94 ? 9.191 1.140 6.952 1.00 88.75 94 GLY A O 1
ATOM 753 N N . GLN A 1 95 ? 11.100 1.792 7.901 1.00 83.81 95 GLN A N 1
ATOM 754 C CA . GLN A 1 95 ? 10.748 1.250 9.225 1.00 83.81 95 GLN A CA 1
ATOM 755 C C . GLN A 1 95 ? 9.486 1.878 9.823 1.00 83.81 95 GLN A C 1
ATOM 757 O O . GLN A 1 95 ? 8.825 1.238 10.635 1.00 83.81 95 GLN A O 1
ATOM 762 N N . ASN A 1 96 ? 9.152 3.102 9.412 1.00 82.56 96 ASN A N 1
ATOM 763 C CA . ASN A 1 96 ? 7.968 3.801 9.882 1.00 82.56 96 ASN A CA 1
ATOM 764 C C . ASN A 1 96 ? 6.756 3.562 8.981 1.00 82.56 96 ASN A C 1
ATOM 766 O O . ASN A 1 96 ? 5.722 4.149 9.261 1.00 82.56 96 ASN A O 1
ATOM 770 N N . GLY A 1 97 ? 6.855 2.734 7.935 1.00 82.56 97 GLY A N 1
ATOM 771 C CA . GLY A 1 97 ? 5.768 2.417 7.004 1.00 82.56 97 GLY A CA 1
ATOM 772 C C . GLY A 1 97 ? 5.614 3.410 5.854 1.00 82.56 97 GLY A C 1
ATOM 773 O O . GLY A 1 97 ? 4.668 3.292 5.084 1.00 82.56 97 GLY A O 1
ATOM 774 N N . ASP A 1 98 ? 6.542 4.355 5.737 1.00 85.75 98 ASP A N 1
ATOM 775 C CA . ASP A 1 98 ? 6.743 5.189 4.560 1.00 85.75 98 ASP A CA 1
ATOM 776 C C . ASP A 1 98 ? 7.272 4.346 3.391 1.00 85.75 98 ASP A C 1
ATOM 778 O O . ASP A 1 98 ? 8.134 3.488 3.575 1.00 85.75 98 ASP A O 1
ATOM 782 N N . ILE A 1 99 ? 6.747 4.569 2.186 1.00 87.44 99 ILE A N 1
ATOM 783 C CA . ILE A 1 99 ? 7.224 3.897 0.973 1.00 87.44 99 ILE A CA 1
ATOM 784 C C . ILE A 1 99 ? 8.109 4.887 0.215 1.00 87.44 99 ILE A C 1
ATOM 786 O O . ILE A 1 99 ? 7.619 5.886 -0.310 1.00 87.44 99 ILE A O 1
ATOM 790 N N . ASN A 1 100 ? 9.415 4.625 0.165 1.00 80.62 100 ASN A N 1
ATOM 791 C CA . ASN A 1 100 ? 10.368 5.492 -0.520 1.00 80.62 100 ASN A CA 1
ATOM 792 C C . ASN A 1 100 ? 10.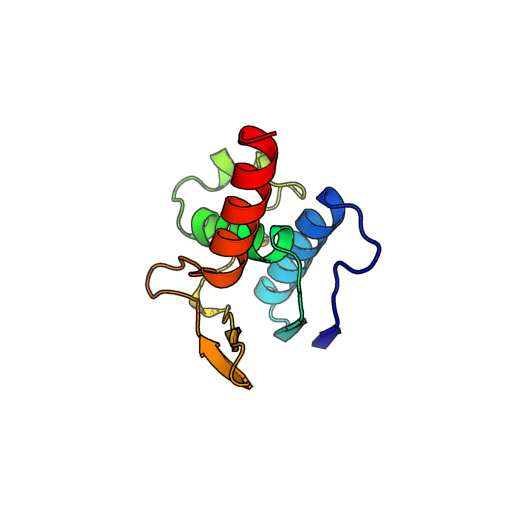419 5.172 -2.019 1.00 80.62 100 ASN A C 1
ATOM 794 O O . ASN A 1 100 ? 11.260 4.402 -2.475 1.00 80.62 100 ASN A O 1
ATOM 798 N N . TRP A 1 101 ? 9.502 5.766 -2.779 1.00 74.62 101 TRP A N 1
ATOM 799 C CA . TRP A 1 101 ? 9.385 5.564 -4.221 1.00 74.62 101 TRP A CA 1
ATOM 800 C C . TRP A 1 101 ? 10.032 6.726 -5.000 1.00 74.62 101 TRP A C 1
ATOM 802 O O . TRP A 1 101 ? 9.372 7.559 -5.633 1.00 74.62 101 TRP A O 1
ATOM 812 N N . GLN A 1 102 ? 11.358 6.820 -4.903 1.00 66.12 102 GLN A N 1
ATOM 813 C CA . GLN A 1 102 ? 12.119 7.978 -5.378 1.00 66.12 102 GLN A CA 1
ATOM 814 C C . GLN A 1 102 ? 12.131 8.097 -6.914 1.00 66.12 102 GLN A C 1
ATOM 816 O O . GLN A 1 102 ? 11.921 9.183 -7.452 1.00 66.12 102 GLN A O 1
ATOM 821 N N . THR A 1 103 ? 12.232 6.972 -7.628 1.00 62.53 103 THR A N 1
ATOM 822 C CA . THR A 1 103 ? 12.343 6.933 -9.097 1.00 62.53 103 THR A CA 1
ATOM 823 C C . THR A 1 103 ? 11.171 7.595 -9.830 1.00 62.53 103 THR A C 1
ATOM 825 O O . THR A 1 103 ? 11.377 8.350 -10.779 1.00 62.53 103 THR A O 1
ATOM 828 N N . PHE A 1 104 ? 9.921 7.364 -9.411 1.00 66.94 104 PHE A N 1
ATOM 829 C CA . PHE A 1 104 ? 8.775 8.009 -10.080 1.00 66.94 104 PHE A CA 1
ATOM 830 C C . PHE A 1 104 ? 8.569 9.462 -9.655 1.00 66.94 104 PHE A C 1
ATOM 832 O O . PHE A 1 104 ? 8.014 10.239 -10.438 1.00 66.94 104 PHE A O 1
ATOM 839 N N . SER A 1 105 ? 9.003 9.839 -8.449 1.00 65.56 105 SER A N 1
ATOM 840 C CA . SER A 1 105 ? 8.945 11.234 -8.002 1.00 65.56 105 SER A CA 1
ATOM 841 C C . SER A 1 105 ? 9.788 12.115 -8.927 1.00 65.56 105 SER A C 1
ATOM 843 O O . SER A 1 105 ? 9.295 13.129 -9.422 1.00 65.56 105 SER A O 1
ATOM 845 N N . ASP A 1 106 ? 10.988 11.651 -9.284 1.00 75.94 106 ASP A N 1
ATOM 846 C CA . ASP A 1 106 ? 11.904 12.351 -10.190 1.00 75.94 106 ASP A CA 1
ATOM 847 C C . ASP A 1 106 ? 11.323 12.510 -11.608 1.00 75.94 106 ASP A C 1
ATOM 849 O O . ASP A 1 106 ? 11.404 13.581 -12.219 1.00 75.94 106 ASP A O 1
ATOM 853 N N . VAL A 1 107 ? 10.688 11.456 -12.138 1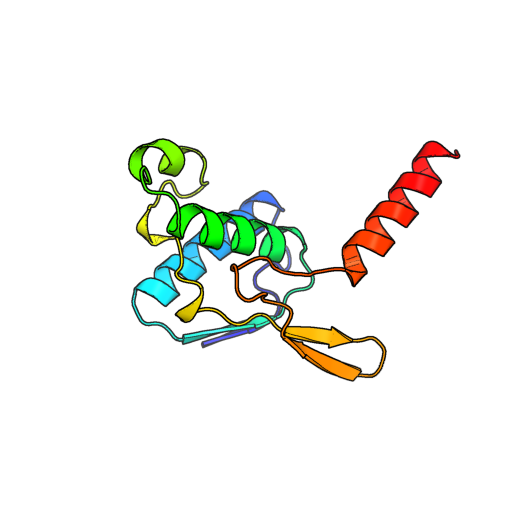.00 80.06 107 VAL A N 1
ATOM 854 C CA . VAL A 1 107 ? 10.033 11.498 -13.459 1.00 80.06 107 VAL A CA 1
ATOM 855 C C . VAL A 1 107 ? 8.828 12.439 -13.444 1.00 80.06 107 VAL A C 1
ATOM 857 O O . VAL A 1 107 ? 8.639 13.221 -14.378 1.00 80.06 107 VAL A O 1
ATOM 860 N N . THR A 1 108 ? 8.024 12.400 -12.382 1.00 74.62 108 THR A N 1
ATOM 861 C CA . THR A 1 108 ? 6.857 13.278 -12.230 1.00 74.62 108 THR A CA 1
ATOM 862 C C . THR A 1 108 ? 7.284 14.742 -12.159 1.00 74.62 108 THR A C 1
ATOM 864 O O . THR A 1 108 ? 6.729 15.576 -12.878 1.00 74.62 108 THR A O 1
ATOM 867 N N . GLU A 1 109 ? 8.309 15.054 -11.363 1.00 78.69 109 GLU A N 1
ATOM 868 C CA . GLU A 1 109 ? 8.865 16.404 -11.250 1.00 78.69 109 GLU A CA 1
ATOM 869 C C . GLU A 1 109 ? 9.444 16.887 -12.588 1.00 78.69 109 GLU A C 1
ATOM 871 O O . GLU A 1 109 ? 9.209 18.028 -12.993 1.00 78.69 109 GLU A O 1
ATOM 876 N N . TYR A 1 110 ? 10.136 16.013 -13.329 1.00 84.50 110 TYR A N 1
ATOM 877 C CA . TYR A 1 110 ? 10.623 16.318 -14.676 1.00 84.50 110 TYR A CA 1
ATOM 878 C C . TYR A 1 110 ? 9.480 16.708 -15.623 1.00 84.50 110 TYR A C 1
ATOM 880 O O . TYR A 1 110 ? 9.552 17.754 -16.272 1.00 84.50 110 TYR A O 1
ATOM 888 N N . VAL A 1 111 ? 8.418 15.898 -15.696 1.00 85.06 111 VAL A N 1
ATOM 889 C CA . VAL A 1 111 ? 7.276 16.152 -16.590 1.00 85.06 111 VAL A CA 1
ATOM 890 C C . VAL A 1 111 ? 6.553 17.445 -16.204 1.00 85.06 111 VAL A C 1
ATOM 892 O O . VAL A 1 111 ? 6.215 18.242 -17.081 1.00 85.06 111 VAL A O 1
ATOM 895 N N . GLN A 1 112 ? 6.358 17.693 -14.905 1.00 83.31 112 GLN A N 1
ATOM 896 C CA . GLN A 1 112 ? 5.760 18.936 -14.412 1.00 83.31 112 GLN A CA 1
ATOM 897 C C . GLN A 1 112 ? 6.612 20.155 -14.765 1.00 83.31 112 GLN A C 1
ATOM 899 O O . GLN A 1 112 ? 6.078 21.145 -15.263 1.00 83.31 112 GLN A O 1
ATOM 904 N N . ARG A 1 113 ? 7.933 20.082 -14.568 1.00 88.62 113 ARG A N 1
ATOM 905 C CA . ARG A 1 113 ? 8.856 21.165 -14.927 1.00 88.62 113 ARG A CA 1
ATOM 906 C C . ARG A 1 113 ? 8.761 21.513 -16.409 1.00 88.62 113 ARG A C 1
ATOM 908 O O . ARG A 1 113 ? 8.623 22.686 -16.735 1.00 88.62 113 ARG A O 1
ATOM 915 N N . VAL A 1 114 ? 8.762 20.511 -17.293 1.00 91.06 114 VAL A N 1
ATOM 916 C CA . VAL A 1 114 ? 8.597 20.735 -18.741 1.00 91.06 114 VAL A CA 1
ATOM 917 C C . VAL A 1 114 ? 7.279 21.450 -19.044 1.00 91.06 114 VAL A C 1
ATOM 919 O O . VAL A 1 114 ? 7.265 22.360 -19.863 1.00 91.06 114 VAL A O 1
ATOM 922 N N . HIS A 1 115 ? 6.179 21.081 -18.383 1.00 85.38 115 HIS A N 1
ATOM 923 C CA . HIS A 1 115 ? 4.893 21.754 -18.579 1.00 85.38 115 HIS A CA 1
ATOM 924 C C . HIS A 1 115 ? 4.903 23.222 -18.128 1.00 85.38 115 HIS A C 1
ATOM 926 O O . HIS A 1 115 ? 4.306 24.050 -18.804 1.00 85.38 115 HIS A O 1
ATOM 932 N N . PHE A 1 116 ? 5.562 23.544 -17.011 1.00 89.12 116 PHE A N 1
ATOM 933 C CA . PHE A 1 116 ? 5.632 24.915 -16.493 1.00 89.12 116 PHE A CA 1
ATOM 934 C C . PHE A 1 116 ? 6.602 25.824 -17.260 1.00 89.12 116 PHE A C 1
ATOM 936 O O . PHE A 1 116 ? 6.457 27.044 -17.205 1.00 89.12 116 PHE A O 1
ATOM 943 N N . GLU A 1 117 ? 7.606 25.251 -17.925 1.00 88.56 117 GLU A N 1
ATOM 944 C CA . GLU A 1 117 ? 8.575 25.991 -18.744 1.00 88.56 117 GLU A CA 1
ATOM 945 C C . GLU A 1 117 ? 8.100 26.238 -20.192 1.00 88.56 117 GLU A C 1
ATOM 947 O O . GLU A 1 117 ? 8.731 27.022 -20.906 1.00 88.56 117 GLU A O 1
ATOM 952 N N . LEU A 1 118 ? 7.005 25.594 -20.618 1.00 72.38 118 LEU A N 1
ATOM 953 C CA . LEU A 1 118 ? 6.315 25.833 -21.896 1.00 72.38 118 LEU A CA 1
ATOM 954 C C . LEU A 1 118 ? 5.261 26.943 -21.772 1.00 72.38 118 LEU A C 1
ATOM 956 O O . LEU A 1 118 ? 5.168 27.748 -22.728 1.00 72.38 118 LEU A O 1
#

Secondary structure (DSSP, 8-state):
-EES-TTTT--HHHHHHHHHHHHHHHHTT---EE----HHHHHHHHHHHHHHH-S-GGGTGGGSSS--GGG---GGG---EEE-TTS-EEE-B-TTS-B--HHHHHHHHHHHHHHHH-

Radius of gyration: 15.31 Å; chains: 1; bounding box: 36×42×39 Å

Foldseek 3Di:
DEEEAPCVPPDLLVLLVVLLVVLLVLLVPDDYHYDHPDPSNVVSLLVLCVLLVDPCNVVCLVVGDVSDNSSRHHPVSDWDWDQDPVRDIDTQQDPSRDGNPPVVVVVVVVVVVVVVVD